Protein AF-A0A4P9XQY6-F1 (afdb_monomer)

pLDDT: mean 77.04, std 13.83, range [42.53, 93.25]

Radius of gyration: 24.02 Å; Cα contacts (8 Å, |Δi|>4): 60; chains: 1; bounding box: 62×55×51 Å

Foldseek 3Di:
DPCPPPVNVLVVLVVVLVVLVVVLVVLVVQLVCLVVQQDPVRDRDDVVVSVVSNVVSVVVNVVSVVVSVVSVVVSVVVCCVVPVDPPCPPPPPDVVVVVVVVVVVVVVVVVVVVVVVVVVVVVVVVVVVVD

Structure (mmCIF, N/CA/C/O backbone):
data_AF-A0A4P9XQY6-F1
#
_entry.id   AF-A0A4P9XQY6-F1
#
loop_
_atom_site.group_PDB
_atom_site.id
_atom_site.type_symbol
_atom_site.label_atom_id
_atom_site.label_alt_id
_atom_site.label_comp_id
_atom_site.label_asym_id
_atom_site.label_entity_id
_atom_site.label_seq_id
_atom_site.pdbx_PDB_ins_code
_atom_site.Cartn_x
_atom_site.Cartn_y
_atom_site.Cartn_z
_atom_site.occupancy
_atom_site.B_iso_or_equiv
_atom_site.auth_seq_id
_atom_site.auth_comp_id
_atom_site.auth_asym_id
_atom_site.auth_atom_id
_atom_site.pdbx_PDB_model_num
ATOM 1 N N . MET A 1 1 ? -25.631 20.649 13.991 1.00 44.00 1 MET A N 1
ATOM 2 C CA . MET A 1 1 ? -25.280 19.272 13.587 1.00 44.00 1 MET A CA 1
ATOM 3 C C . MET A 1 1 ? -23.863 19.050 14.064 1.00 44.00 1 MET A C 1
ATOM 5 O O . MET A 1 1 ? -22.955 19.622 13.478 1.00 44.00 1 MET A O 1
ATOM 9 N N . ASP A 1 2 ? -23.698 18.348 15.182 1.00 42.53 2 ASP A N 1
ATOM 10 C CA . ASP A 1 2 ? -22.392 18.146 15.810 1.00 42.53 2 ASP A CA 1
ATOM 11 C C . ASP A 1 2 ? -21.528 17.223 14.947 1.00 42.53 2 ASP A C 1
ATOM 13 O O . ASP A 1 2 ? -21.676 16.003 14.951 1.00 42.53 2 ASP A O 1
ATOM 17 N N . THR A 1 3 ? -20.600 17.816 14.200 1.00 53.19 3 THR A N 1
ATOM 18 C CA . THR A 1 3 ? -19.548 17.121 13.440 1.00 53.19 3 THR A CA 1
ATOM 19 C C . THR A 1 3 ? -1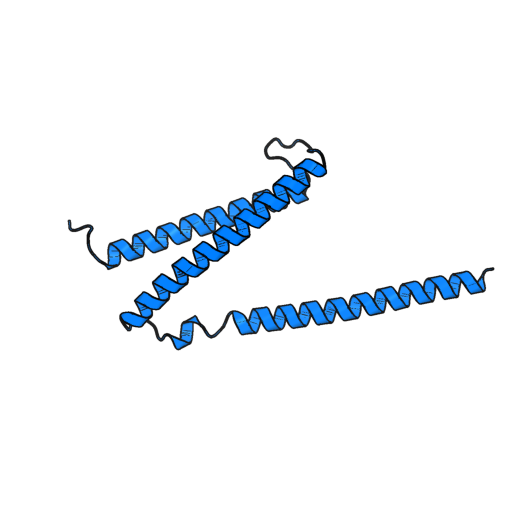8.478 16.493 14.341 1.00 53.19 3 THR A C 1
ATOM 21 O O . THR A 1 3 ? -17.497 15.946 13.848 1.00 53.19 3 THR A O 1
ATOM 24 N N . ASP A 1 4 ? -18.655 16.555 15.663 1.00 58.41 4 ASP A N 1
ATOM 25 C CA . ASP A 1 4 ? -17.656 16.171 16.662 1.00 58.41 4 ASP A CA 1
ATOM 26 C C . ASP A 1 4 ? -17.882 14.768 17.256 1.00 58.41 4 ASP A C 1
ATOM 28 O O . ASP A 1 4 ? -17.202 14.360 18.199 1.00 58.41 4 ASP A O 1
ATOM 32 N N . SER A 1 5 ? -18.819 13.998 16.688 1.00 73.56 5 SER A N 1
ATOM 33 C CA . SER A 1 5 ? -19.046 12.608 17.086 1.00 73.56 5 SER A CA 1
ATOM 34 C C . SER A 1 5 ? -17.776 11.767 16.864 1.00 73.56 5 SER A C 1
ATOM 36 O O . SER A 1 5 ? -17.218 11.784 15.760 1.00 73.56 5 SER A O 1
ATOM 38 N N . PRO A 1 6 ? -17.326 10.978 17.862 1.00 75.31 6 PRO A N 1
ATOM 39 C CA . PRO A 1 6 ? -16.202 10.054 17.718 1.00 75.31 6 PRO A CA 1
ATOM 40 C C . PRO A 1 6 ? -16.338 9.156 16.484 1.00 75.31 6 PRO A C 1
ATOM 42 O O . PRO A 1 6 ? -15.361 8.925 15.780 1.00 75.31 6 PRO A O 1
ATOM 45 N N . THR A 1 7 ? -17.560 8.728 16.162 1.00 78.75 7 THR A N 1
ATOM 46 C CA . THR A 1 7 ? -17.866 7.917 14.978 1.00 78.75 7 THR A CA 1
ATOM 47 C C . THR A 1 7 ? -17.594 8.665 13.673 1.00 78.75 7 THR A C 1
ATOM 49 O O . THR A 1 7 ? -17.019 8.090 12.752 1.00 78.75 7 THR A O 1
ATOM 52 N N . ALA A 1 8 ? -17.941 9.954 13.591 1.00 80.62 8 ALA A N 1
ATOM 53 C CA . ALA A 1 8 ? -17.703 10.769 12.398 1.00 80.62 8 ALA A CA 1
ATOM 54 C C . ALA A 1 8 ? -16.200 10.941 12.123 1.00 80.62 8 ALA A C 1
ATOM 56 O O . ALA A 1 8 ? -15.753 10.782 10.989 1.00 80.62 8 ALA A O 1
ATOM 57 N N . LYS A 1 9 ? -15.395 11.159 13.174 1.00 84.75 9 LYS A N 1
ATOM 58 C CA . LYS A 1 9 ? -13.925 11.220 13.064 1.00 84.75 9 LYS A CA 1
ATOM 59 C C . LYS A 1 9 ? -13.319 9.895 12.590 1.00 84.75 9 LYS A C 1
ATOM 61 O 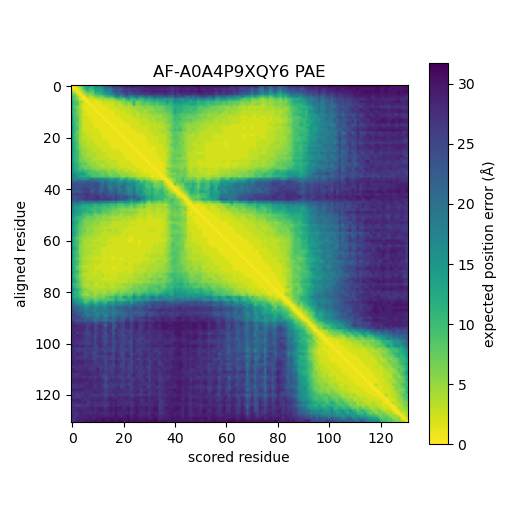O . LYS A 1 9 ? -12.328 9.897 11.864 1.00 84.75 9 LYS A O 1
ATOM 66 N N . ARG A 1 10 ? -13.903 8.761 12.986 1.00 83.12 10 ARG A N 1
ATOM 67 C CA . ARG A 1 10 ? -13.450 7.424 12.565 1.00 83.12 10 ARG A CA 1
ATOM 68 C C . ARG A 1 10 ? -13.813 7.122 11.117 1.00 83.12 10 ARG A C 1
ATOM 70 O O . ARG A 1 10 ? -12.960 6.627 10.390 1.00 83.12 10 ARG A O 1
ATOM 77 N N . LEU A 1 11 ? -15.021 7.481 10.685 1.00 86.12 11 LEU A N 1
ATOM 78 C CA . LEU A 1 11 ? -15.424 7.370 9.281 1.00 86.12 11 LEU A CA 1
ATOM 79 C C . LEU A 1 11 ? -14.523 8.213 8.372 1.00 86.12 11 LEU A C 1
ATOM 81 O O . LEU A 1 11 ? -14.013 7.690 7.390 1.00 86.12 11 LEU A O 1
ATOM 85 N N . ALA A 1 12 ? -14.222 9.457 8.753 1.00 88.00 12 ALA A N 1
ATOM 86 C CA . ALA A 1 12 ? -13.283 10.299 8.006 1.00 88.00 12 ALA A CA 1
ATOM 87 C C . ALA A 1 12 ? -11.863 9.696 7.948 1.00 88.00 12 ALA A C 1
ATOM 89 O O . ALA A 1 12 ? -11.168 9.778 6.933 1.00 88.00 12 ALA A O 1
ATOM 90 N N . ALA A 1 13 ? -11.417 9.050 9.031 1.00 87.94 13 ALA A N 1
ATOM 91 C CA . ALA A 1 13 ? -10.132 8.361 9.045 1.00 87.94 13 ALA A CA 1
ATOM 92 C C . ALA A 1 13 ? -10.120 7.123 8.127 1.00 87.94 13 ALA A C 1
ATOM 94 O O . ALA A 1 13 ? -9.108 6.876 7.477 1.00 87.94 13 ALA A O 1
ATOM 95 N N . LEU A 1 14 ? -11.222 6.369 8.046 1.00 89.44 14 LEU A N 1
ATOM 96 C CA . LEU A 1 14 ? -11.375 5.252 7.106 1.00 89.44 14 LEU A CA 1
ATOM 97 C C . LEU A 1 14 ? -11.412 5.734 5.653 1.00 89.44 14 LEU A C 1
ATOM 99 O O . LEU A 1 14 ? -10.700 5.181 4.823 1.00 89.44 14 LEU A O 1
ATOM 103 N N . GLU A 1 15 ? -12.135 6.815 5.366 1.00 91.31 15 GLU A N 1
ATOM 104 C CA . GLU A 1 15 ? -12.140 7.452 4.044 1.00 91.31 15 GLU A CA 1
ATOM 105 C C . GLU A 1 15 ? -10.720 7.870 3.622 1.00 91.31 15 GLU A C 1
ATOM 107 O O . GLU A 1 15 ? -10.287 7.632 2.496 1.00 91.31 15 GLU A O 1
ATOM 112 N N . THR A 1 16 ? -9.934 8.409 4.559 1.00 92.44 16 THR A N 1
ATOM 113 C CA . THR A 1 16 ? -8.522 8.742 4.311 1.00 92.44 16 THR A CA 1
ATOM 114 C C . THR A 1 16 ? -7.688 7.493 3.987 1.00 92.44 16 THR A C 1
ATOM 116 O O . THR A 1 16 ? -6.786 7.551 3.151 1.00 92.44 16 THR A O 1
ATOM 119 N N . ILE A 1 17 ? -7.960 6.354 4.636 1.00 90.75 17 ILE A N 1
ATOM 120 C CA . ILE A 1 17 ? -7.290 5.080 4.329 1.00 90.75 17 ILE A CA 1
ATOM 121 C C . ILE A 1 17 ? -7.664 4.612 2.920 1.00 90.75 17 ILE A C 1
ATOM 123 O O . ILE A 1 17 ? -6.775 4.232 2.161 1.00 90.75 17 ILE A O 1
ATOM 127 N N . GLU A 1 18 ? -8.942 4.676 2.546 1.00 90.62 18 GLU A N 1
ATOM 128 C CA . GLU A 1 18 ? -9.412 4.289 1.211 1.00 90.62 18 GLU A CA 1
ATOM 129 C C . GLU A 1 18 ? -8.736 5.114 0.112 1.00 90.62 18 GLU A C 1
ATOM 131 O O . GLU A 1 18 ? -8.206 4.555 -0.850 1.00 90.62 18 GLU A O 1
ATO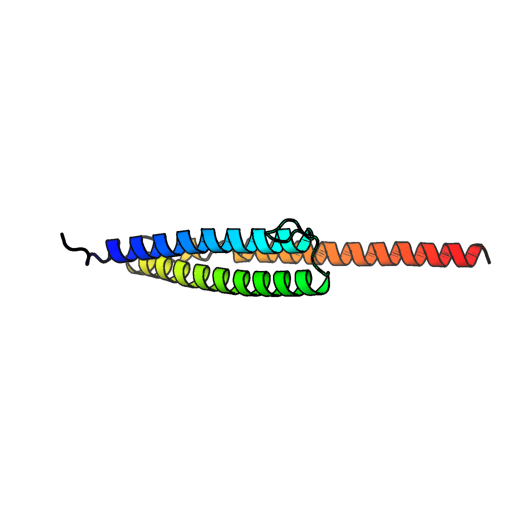M 136 N N . GLN A 1 19 ? -8.658 6.435 0.289 1.00 93.25 19 GLN A N 1
ATOM 137 C CA . GLN A 1 19 ? -7.958 7.320 -0.644 1.00 93.25 19 GLN A CA 1
ATOM 138 C C . GLN A 1 19 ? -6.477 6.939 -0.796 1.00 93.25 19 GLN A C 1
ATOM 140 O O . GLN A 1 19 ? -5.954 6.906 -1.912 1.00 93.25 19 GLN A O 1
ATOM 145 N N . ARG A 1 20 ? -5.806 6.580 0.305 1.00 91.06 20 ARG A N 1
ATOM 146 C CA . ARG A 1 20 ? -4.408 6.118 0.278 1.00 91.06 20 ARG A CA 1
ATOM 147 C C . ARG A 1 20 ? -4.244 4.763 -0.404 1.00 91.06 20 ARG A C 1
ATOM 149 O O . ARG A 1 20 ? -3.233 4.553 -1.063 1.00 91.06 20 ARG A O 1
ATOM 156 N N . ILE A 1 21 ? -5.212 3.855 -0.283 1.00 88.56 21 ILE A N 1
ATOM 157 C CA . ILE A 1 21 ? -5.204 2.580 -1.019 1.00 88.56 21 ILE A CA 1
ATOM 158 C C . ILE A 1 21 ? -5.316 2.836 -2.526 1.00 88.56 21 ILE A C 1
ATOM 160 O O . ILE A 1 21 ? -4.591 2.225 -3.308 1.00 88.56 21 ILE A O 1
ATOM 164 N N . VAL A 1 22 ? -6.172 3.771 -2.946 1.00 92.94 22 VAL A N 1
ATOM 165 C CA . VAL A 1 22 ? -6.255 4.178 -4.358 1.00 92.94 22 VAL A CA 1
ATOM 166 C C . VAL A 1 22 ? -4.923 4.763 -4.835 1.00 92.94 22 VAL A C 1
ATOM 168 O O . VAL A 1 22 ? -4.465 4.426 -5.925 1.00 92.94 22 VAL A O 1
ATOM 171 N N . GLU A 1 23 ? -4.271 5.597 -4.023 1.00 91.50 23 GLU A N 1
ATOM 172 C CA . GLU A 1 23 ? -2.940 6.127 -4.338 1.00 91.50 23 GLU A CA 1
ATOM 173 C C . GLU A 1 23 ? -1.886 5.016 -4.450 1.00 91.50 23 GLU A C 1
ATOM 175 O O . GLU A 1 23 ? -1.109 5.006 -5.401 1.00 91.50 23 GLU A O 1
ATOM 180 N N . LEU A 1 24 ? -1.896 4.041 -3.537 1.00 90.94 24 LEU A N 1
ATOM 181 C CA . LEU A 1 24 ? -0.999 2.884 -3.566 1.00 90.94 24 LEU A CA 1
ATOM 182 C C . LEU A 1 24 ? -1.114 2.113 -4.892 1.00 90.94 24 LEU A C 1
ATOM 184 O O . LEU A 1 24 ? -0.100 1.747 -5.484 1.00 90.94 24 LEU A O 1
ATOM 188 N N . LEU A 1 25 ? -2.343 1.905 -5.377 1.00 90.06 25 LEU A N 1
ATOM 189 C CA . LEU A 1 25 ? -2.593 1.251 -6.663 1.00 90.06 25 LEU A CA 1
ATOM 190 C C . LEU A 1 25 ? -2.079 2.081 -7.843 1.00 90.06 25 LEU A C 1
ATOM 192 O O . LEU A 1 25 ? -1.509 1.513 -8.769 1.00 90.06 25 LEU A O 1
ATOM 196 N N . ARG A 1 26 ? -2.231 3.409 -7.809 1.00 89.94 26 ARG A N 1
ATOM 197 C CA . ARG A 1 26 ? -1.689 4.295 -8.854 1.00 89.94 26 ARG A CA 1
ATOM 198 C C . ARG A 1 26 ? -0.168 4.219 -8.925 1.00 89.94 26 ARG A C 1
ATOM 200 O O . ARG A 1 26 ? 0.370 4.000 -10.000 1.00 89.94 26 ARG A O 1
ATOM 207 N N . VAL A 1 27 ? 0.506 4.274 -7.777 1.00 90.06 27 VAL A N 1
ATOM 208 C CA . VAL A 1 27 ? 1.970 4.144 -7.704 1.00 90.06 27 VAL A CA 1
ATOM 209 C C . VAL A 1 27 ? 2.442 2.779 -8.216 1.00 90.06 27 VAL A C 1
ATOM 211 O O . VAL A 1 27 ? 3.487 2.682 -8.854 1.00 90.06 27 VAL A O 1
ATOM 214 N N . ALA A 1 28 ? 1.674 1.712 -7.974 1.00 87.62 28 ALA A N 1
ATOM 215 C CA . ALA A 1 28 ? 1.981 0.396 -8.528 1.00 87.62 28 ALA A CA 1
ATOM 216 C C . ALA A 1 28 ? 1.841 0.358 -10.059 1.00 87.62 28 ALA A C 1
ATOM 218 O O . ALA A 1 28 ? 2.664 -0.266 -10.724 1.00 87.62 28 ALA A O 1
ATOM 219 N N . VAL A 1 29 ? 0.831 1.032 -10.619 1.00 88.06 29 VAL A N 1
ATOM 220 C CA . VAL A 1 29 ? 0.670 1.172 -12.075 1.00 88.06 29 VAL A CA 1
ATOM 221 C C . VAL A 1 29 ? 1.843 1.951 -12.670 1.00 88.06 29 VAL A C 1
ATOM 223 O O . VAL A 1 29 ? 2.470 1.448 -13.594 1.00 88.06 29 VAL A O 1
ATOM 226 N N . GLU A 1 30 ? 2.214 3.090 -12.078 1.00 86.31 30 GLU A N 1
ATOM 227 C CA . GLU A 1 30 ? 3.379 3.891 -12.493 1.00 86.31 30 GLU A CA 1
ATOM 228 C C . GLU A 1 30 ? 4.675 3.053 -12.493 1.00 86.31 30 GLU A C 1
ATOM 230 O O . GLU A 1 30 ? 5.441 3.072 -13.456 1.00 86.31 30 GLU A O 1
ATOM 235 N N . ALA A 1 31 ? 4.896 2.239 -11.453 1.00 86.31 31 ALA A N 1
ATOM 236 C CA . ALA A 1 31 ? 6.052 1.343 -11.381 1.00 86.31 31 ALA A CA 1
ATOM 237 C C . ALA A 1 31 ? 6.046 0.277 -12.493 1.00 86.31 31 ALA A C 1
ATOM 239 O O . ALA A 1 31 ? 7.090 -0.053 -13.058 1.00 86.31 31 ALA A O 1
ATOM 240 N N . VAL A 1 32 ? 4.876 -0.288 -12.801 1.00 86.25 32 VAL A N 1
ATOM 241 C CA . VAL A 1 32 ? 4.719 -1.289 -13.866 1.00 86.25 32 VAL A CA 1
ATOM 242 C C . VAL A 1 32 ? 4.912 -0.659 -15.245 1.00 86.25 32 VAL A C 1
ATOM 244 O O . VAL A 1 32 ? 5.535 -1.275 -16.109 1.0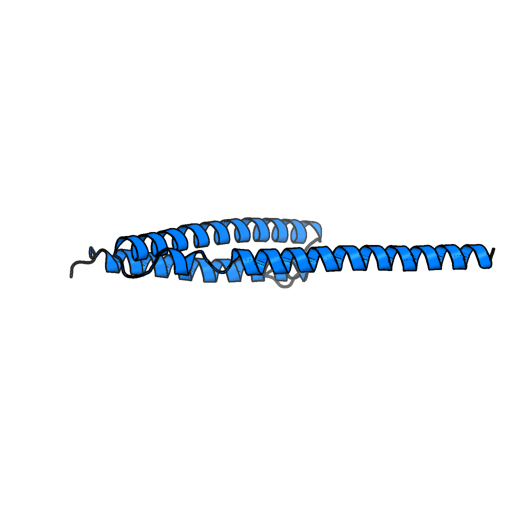0 86.25 32 VAL A O 1
ATOM 247 N N . ASP A 1 33 ? 4.432 0.562 -15.456 1.00 83.06 33 ASP A N 1
ATOM 248 C CA . ASP A 1 33 ? 4.636 1.296 -16.704 1.00 83.06 33 ASP A CA 1
ATOM 249 C C . ASP A 1 33 ? 6.121 1.617 -16.926 1.00 83.06 33 ASP A C 1
ATOM 251 O O . ASP A 1 33 ? 6.641 1.350 -18.016 1.00 83.06 33 ASP A O 1
ATOM 255 N N . ALA A 1 34 ? 6.842 2.010 -15.869 1.00 81.50 34 ALA A N 1
ATOM 256 C CA . ALA A 1 34 ? 8.295 2.175 -15.908 1.00 81.50 34 ALA A CA 1
ATOM 257 C C . ALA A 1 34 ? 9.023 0.869 -16.294 1.00 81.50 34 ALA A C 1
ATOM 259 O O . ALA A 1 34 ? 9.913 0.877 -17.146 1.00 81.50 34 ALA A O 1
ATOM 260 N N . LEU A 1 35 ? 8.611 -0.284 -15.748 1.00 81.62 35 LEU A N 1
ATOM 261 C CA . LEU A 1 35 ? 9.161 -1.594 -16.140 1.00 81.62 35 LEU A CA 1
ATOM 262 C C . LEU A 1 35 ? 8.849 -1.967 -17.595 1.00 81.62 35 LEU A C 1
ATOM 264 O O . LEU A 1 35 ? 9.652 -2.631 -18.250 1.00 81.62 35 LEU A O 1
ATOM 268 N N . ASN A 1 36 ? 7.695 -1.541 -18.108 1.00 83.25 36 ASN A N 1
ATOM 269 C CA . ASN A 1 36 ? 7.285 -1.769 -19.492 1.00 83.25 36 ASN A CA 1
ATOM 270 C C . ASN A 1 36 ? 7.934 -0.789 -20.484 1.00 83.25 36 ASN A C 1
ATOM 272 O O . ASN A 1 36 ? 7.632 -0.853 -21.679 1.00 83.25 36 ASN A O 1
ATOM 276 N N . GLY A 1 37 ? 8.801 0.114 -20.012 1.00 71.50 37 GLY A N 1
ATOM 277 C CA . GLY A 1 37 ? 9.433 1.144 -20.834 1.00 71.50 37 GLY A CA 1
ATOM 278 C C . GLY A 1 37 ? 8.444 2.173 -21.373 1.00 71.50 37 GLY A C 1
ATOM 279 O O . GLY A 1 37 ? 8.670 2.739 -22.443 1.00 71.50 37 GLY A O 1
ATOM 280 N N . ARG A 1 38 ? 7.325 2.373 -20.668 1.00 63.78 38 ARG A N 1
ATOM 281 C CA . ARG A 1 38 ? 6.303 3.363 -20.998 1.00 63.78 38 ARG A CA 1
ATOM 282 C C . ARG A 1 38 ? 6.410 4.518 -20.013 1.00 63.78 38 ARG A C 1
ATOM 284 O O . ARG A 1 38 ? 6.115 4.358 -18.837 1.00 63.78 38 ARG A O 1
ATOM 291 N N . SER A 1 39 ? 6.821 5.674 -20.516 1.00 64.38 39 SER A N 1
ATOM 292 C CA . SER A 1 39 ? 6.638 6.947 -19.818 1.00 64.38 39 SER A CA 1
ATOM 293 C C . SER A 1 39 ? 5.172 7.396 -19.914 1.00 64.38 39 SER A C 1
ATOM 295 O O . SER A 1 39 ? 4.469 6.955 -20.831 1.00 64.38 39 SER A O 1
ATOM 297 N N . GLU A 1 40 ? 4.709 8.298 -19.039 1.00 59.88 40 GLU A N 1
ATOM 298 C CA . GLU A 1 40 ? 3.350 8.884 -19.105 1.00 59.88 40 GLU A CA 1
ATOM 299 C C . GLU A 1 40 ? 3.039 9.486 -20.494 1.00 59.88 40 GLU A C 1
ATOM 301 O O . GLU A 1 40 ? 1.898 9.449 -20.953 1.00 59.88 40 GLU A O 1
ATOM 306 N N . ASP A 1 41 ? 4.072 9.937 -21.214 1.00 62.81 41 ASP A N 1
ATOM 307 C CA . ASP A 1 41 ? 3.976 10.510 -22.563 1.00 62.81 41 ASP A CA 1
ATOM 308 C C . ASP A 1 41 ? 4.069 9.472 -23.706 1.00 62.81 41 ASP A C 1
ATOM 310 O O . ASP A 1 41 ? 4.140 9.831 -24.886 1.00 62.81 41 ASP A O 1
ATOM 314 N N . GLY A 1 42 ? 4.129 8.173 -23.395 1.00 58.97 42 GLY A N 1
ATOM 315 C CA . GLY A 1 42 ? 4.261 7.094 -24.384 1.00 58.97 42 GLY A CA 1
ATOM 316 C C . GLY A 1 42 ? 5.616 7.046 -25.106 1.00 58.97 42 GLY A C 1
ATOM 317 O O . GLY A 1 42 ? 5.767 6.315 -26.088 1.00 58.97 42 GLY A O 1
ATOM 318 N N . ARG A 1 43 ? 6.606 7.818 -24.641 1.00 61.34 43 ARG A N 1
ATOM 319 C CA . ARG A 1 43 ? 7.991 7.765 -25.122 1.00 61.34 43 ARG A CA 1
ATOM 320 C C . ARG A 1 43 ? 8.768 6.667 -24.398 1.00 61.34 43 ARG A C 1
ATOM 322 O O . ARG A 1 43 ? 8.531 6.396 -23.223 1.00 61.34 43 ARG A O 1
ATOM 329 N N . VAL A 1 44 ? 9.687 6.038 -25.130 1.00 59.62 44 VAL A N 1
ATOM 330 C CA . VAL A 1 44 ? 10.667 5.107 -24.563 1.00 59.62 44 VAL A CA 1
ATOM 331 C C . VAL A 1 44 ? 11.766 5.953 -23.932 1.00 59.62 44 VAL A C 1
ATOM 333 O O . VAL A 1 44 ? 12.573 6.542 -24.653 1.00 59.62 44 VAL A O 1
ATOM 336 N N . ASP A 1 45 ? 11.750 6.052 -22.607 1.00 65.06 45 ASP A N 1
ATOM 337 C CA . ASP A 1 45 ? 12.781 6.756 -21.847 1.00 65.06 45 ASP A CA 1
ATOM 338 C C . ASP A 1 45 ? 14.084 5.943 -21.778 1.00 65.06 45 ASP A C 1
ATOM 340 O O . ASP A 1 45 ? 14.108 4.725 -21.986 1.00 65.06 45 ASP A O 1
ATOM 344 N N . ASP A 1 46 ? 15.191 6.639 -21.502 1.00 78.00 46 ASP A N 1
ATOM 345 C CA . ASP A 1 46 ? 16.494 6.027 -21.226 1.00 78.00 46 ASP A CA 1
ATOM 346 C C . ASP A 1 46 ? 16.340 4.961 -20.115 1.00 78.00 46 ASP A C 1
ATOM 348 O O . ASP A 1 46 ? 15.743 5.254 -19.073 1.00 78.00 46 ASP A O 1
ATOM 352 N N . PRO A 1 47 ? 16.877 3.735 -20.283 1.00 79.12 47 PRO A N 1
ATOM 353 C CA . PRO A 1 47 ? 16.888 2.705 -19.244 1.00 79.12 47 PRO A CA 1
ATOM 354 C C . PRO A 1 47 ? 17.333 3.188 -17.856 1.00 79.12 47 PRO A C 1
ATOM 356 O O . PRO A 1 47 ? 16.876 2.647 -16.848 1.00 79.12 47 PRO A O 1
ATOM 359 N N . ALA A 1 48 ? 18.222 4.186 -17.786 1.00 82.56 48 ALA A N 1
ATOM 360 C CA . ALA A 1 48 ? 18.636 4.786 -16.520 1.00 82.56 48 ALA A CA 1
ATOM 361 C C . ALA A 1 48 ? 17.499 5.573 -15.841 1.00 82.56 48 ALA A C 1
ATOM 363 O O . ALA A 1 48 ? 17.282 5.400 -14.643 1.00 82.56 48 ALA A O 1
ATOM 364 N N . ALA A 1 49 ? 16.744 6.364 -16.608 1.00 81.19 49 ALA A N 1
ATOM 365 C CA . ALA A 1 49 ? 15.608 7.139 -16.110 1.00 81.19 49 ALA A CA 1
ATOM 366 C C . ALA A 1 49 ? 14.454 6.225 -15.670 1.00 81.19 49 ALA A C 1
ATOM 368 O O . ALA A 1 49 ? 13.918 6.388 -14.580 1.00 81.19 49 ALA A O 1
ATOM 369 N N . LEU A 1 50 ? 14.147 5.181 -16.450 1.00 81.50 50 LEU A N 1
ATOM 370 C CA . LEU A 1 50 ? 13.127 4.187 -16.085 1.00 81.50 50 LEU A CA 1
ATOM 371 C C . LEU A 1 50 ? 13.456 3.467 -14.771 1.00 81.50 50 LEU A C 1
ATOM 373 O O . LEU A 1 50 ? 12.568 3.167 -13.971 1.00 81.50 50 LEU A O 1
ATOM 377 N N . ARG A 1 51 ? 14.743 3.187 -14.534 1.00 83.88 51 ARG A N 1
ATOM 378 C CA . ARG A 1 51 ? 15.204 2.570 -13.289 1.00 83.88 51 ARG A CA 1
ATOM 379 C C . ARG A 1 51 ? 15.026 3.503 -12.093 1.00 83.88 51 ARG A C 1
ATOM 381 O O . ARG A 1 51 ? 14.592 3.032 -11.046 1.00 83.88 51 ARG A O 1
ATOM 388 N N . GLU A 1 52 ? 15.349 4.782 -12.253 1.00 87.75 52 GLU A N 1
ATOM 389 C CA . GLU A 1 52 ? 15.146 5.804 -11.223 1.00 87.75 52 GLU A CA 1
ATOM 390 C C . GLU A 1 52 ? 13.657 5.941 -10.881 1.00 87.75 52 GLU A C 1
ATOM 392 O O . GLU A 1 52 ? 13.284 5.791 -9.719 1.00 87.75 52 GLU A O 1
ATOM 397 N N . THR A 1 53 ? 12.787 6.062 -11.891 1.00 85.56 53 THR A N 1
ATOM 398 C CA . THR A 1 53 ? 11.328 6.103 -11.701 1.00 85.56 53 THR A CA 1
ATOM 399 C C . THR A 1 53 ? 10.811 4.862 -10.976 1.00 85.56 53 THR A C 1
ATOM 401 O O . THR A 1 53 ? 10.044 4.970 -10.022 1.00 85.56 53 THR A O 1
ATOM 404 N N . PHE A 1 54 ? 11.255 3.664 -11.365 1.00 87.56 54 PHE A N 1
ATOM 405 C CA . PHE A 1 54 ? 10.848 2.434 -10.686 1.00 87.56 54 PHE A CA 1
ATOM 406 C C . PHE A 1 54 ? 11.282 2.402 -9.212 1.00 87.56 54 PHE A C 1
ATOM 408 O O . PHE A 1 54 ? 10.521 1.956 -8.346 1.00 87.56 54 PHE A O 1
ATOM 415 N N . GLU A 1 55 ? 12.498 2.860 -8.910 1.00 89.44 55 GLU A N 1
ATOM 416 C CA . GLU A 1 55 ? 13.023 2.913 -7.546 1.00 89.44 55 GLU A CA 1
ATOM 417 C C . GLU A 1 55 ? 12.252 3.932 -6.689 1.00 89.44 55 GLU A C 1
ATOM 419 O O . GLU A 1 55 ? 11.878 3.634 -5.549 1.00 89.44 55 GLU A O 1
ATOM 424 N N . GLU A 1 56 ? 11.919 5.094 -7.251 1.00 91.06 56 GLU A N 1
ATOM 425 C CA . GLU A 1 56 ? 11.068 6.100 -6.613 1.00 91.06 56 GLU A CA 1
ATOM 426 C C . GLU A 1 56 ? 9.653 5.578 -6.341 1.00 91.06 56 GLU A C 1
ATOM 428 O O . GLU A 1 56 ? 9.177 5.658 -5.200 1.00 91.06 56 GLU A O 1
ATOM 433 N N . CYS A 1 57 ? 8.998 4.983 -7.343 1.00 89.38 57 CYS A N 1
ATOM 434 C CA . CYS A 1 57 ? 7.670 4.393 -7.188 1.00 89.38 57 CYS A CA 1
ATOM 435 C C . CYS A 1 57 ? 7.689 3.260 -6.156 1.00 89.38 57 CYS A C 1
ATOM 437 O O . CYS A 1 57 ? 6.815 3.208 -5.293 1.00 89.38 57 CYS A O 1
ATOM 439 N N . SER A 1 58 ? 8.712 2.401 -6.161 1.00 88.81 58 SER A N 1
ATOM 440 C CA . SER A 1 58 ? 8.869 1.330 -5.167 1.00 88.81 58 SER A CA 1
ATOM 441 C C . SER A 1 58 ? 8.981 1.891 -3.749 1.00 88.81 58 SER A C 1
ATOM 443 O O . SER A 1 58 ? 8.262 1.468 -2.843 1.00 88.81 58 SER A O 1
ATOM 445 N N . ASN A 1 59 ? 9.834 2.897 -3.547 1.00 90.94 59 ASN A N 1
ATOM 446 C CA . ASN A 1 59 ? 9.998 3.548 -2.248 1.00 90.94 59 ASN A CA 1
ATOM 447 C C . ASN A 1 59 ? 8.704 4.223 -1.773 1.00 90.94 59 ASN A C 1
ATOM 449 O O . ASN A 1 59 ? 8.341 4.127 -0.595 1.00 90.94 59 ASN A O 1
ATOM 453 N N . ARG A 1 60 ? 7.989 4.896 -2.678 1.00 91.00 60 ARG A N 1
ATOM 454 C CA . ARG A 1 60 ? 6.699 5.531 -2.386 1.00 91.00 60 ARG A CA 1
ATOM 455 C C . ARG A 1 60 ? 5.624 4.492 -2.064 1.00 91.00 60 ARG A C 1
ATOM 457 O O . ARG A 1 60 ? 4.880 4.684 -1.104 1.00 91.00 60 ARG A O 1
ATOM 464 N N . TYR A 1 61 ? 5.597 3.376 -2.788 1.00 91.25 61 TYR A N 1
ATOM 465 C CA . TYR A 1 61 ? 4.696 2.252 -2.545 1.00 91.25 61 TYR A CA 1
ATOM 466 C C . TYR A 1 61 ? 4.888 1.681 -1.136 1.00 91.25 61 TYR A C 1
ATOM 468 O O . TYR A 1 61 ? 3.928 1.596 -0.372 1.00 91.25 61 TYR A O 1
ATOM 476 N N . TYR A 1 62 ? 6.129 1.371 -0.743 1.00 87.25 62 TYR A N 1
ATOM 477 C CA . TYR A 1 62 ? 6.412 0.844 0.597 1.00 87.25 62 TYR A CA 1
ATOM 478 C C . TYR A 1 62 ? 6.006 1.820 1.705 1.00 87.25 62 TYR A C 1
ATOM 480 O O . TYR A 1 62 ? 5.363 1.416 2.674 1.00 87.25 62 TYR A O 1
ATOM 488 N N . LYS A 1 63 ? 6.304 3.115 1.541 1.00 90.25 63 LYS A N 1
ATOM 489 C CA . LYS A 1 63 ? 5.893 4.150 2.503 1.00 90.25 63 LYS A CA 1
ATOM 490 C C . LYS A 1 63 ? 4.374 4.270 2.609 1.00 90.25 63 LYS A C 1
ATOM 492 O O . LYS A 1 63 ? 3.849 4.438 3.709 1.00 90.25 63 LYS A O 1
ATOM 497 N N . LEU A 1 64 ? 3.649 4.219 1.491 1.00 88.38 64 LEU A N 1
ATOM 498 C CA . LEU A 1 64 ? 2.185 4.259 1.500 1.00 88.38 64 LEU A CA 1
ATOM 499 C C . LEU A 1 64 ? 1.604 3.023 2.187 1.00 88.38 64 LEU A C 1
ATOM 501 O O . LEU A 1 64 ? 0.722 3.165 3.034 1.00 88.38 64 LEU A O 1
ATOM 505 N N . LEU A 1 65 ? 2.141 1.840 1.886 1.00 88.06 65 LEU A N 1
ATOM 506 C CA . LEU A 1 65 ? 1.719 0.582 2.492 1.00 88.06 65 LEU A CA 1
ATOM 507 C C . LEU A 1 65 ? 1.904 0.597 4.014 1.00 88.06 65 LEU A C 1
ATOM 509 O O . LEU A 1 65 ? 0.968 0.277 4.745 1.00 88.06 65 LEU A O 1
ATOM 513 N N . GLU A 1 66 ? 3.074 1.017 4.499 1.00 88.19 66 GLU A N 1
ATOM 514 C CA . GLU A 1 66 ? 3.350 1.121 5.935 1.00 88.19 66 GLU A CA 1
ATOM 515 C C . GLU A 1 66 ? 2.379 2.093 6.622 1.00 88.19 66 GLU A C 1
ATOM 517 O O . GLU A 1 66 ? 1.783 1.764 7.651 1.00 88.19 66 GLU A O 1
ATOM 522 N N . ASN A 1 67 ? 2.138 3.260 6.017 1.00 89.62 67 ASN A N 1
ATOM 523 C CA . ASN A 1 67 ? 1.179 4.231 6.541 1.00 89.62 67 ASN A CA 1
ATOM 524 C C . ASN A 1 67 ? -0.245 3.657 6.617 1.00 89.62 67 ASN A C 1
ATOM 526 O O . ASN A 1 67 ? -0.908 3.798 7.646 1.00 89.62 67 ASN A O 1
ATOM 530 N N . ILE A 1 68 ? -0.708 2.978 5.562 1.00 86.81 68 ILE A N 1
ATOM 531 C CA . ILE A 1 68 ? -2.025 2.324 5.528 1.00 86.81 68 ILE A CA 1
ATOM 532 C C . ILE A 1 68 ? -2.127 1.273 6.637 1.00 86.81 68 ILE A C 1
ATOM 534 O O . ILE A 1 68 ? -3.110 1.254 7.380 1.00 86.81 68 ILE A O 1
ATOM 538 N N . GLN A 1 69 ? -1.102 0.434 6.802 1.00 86.81 69 GLN A N 1
ATOM 539 C CA . GLN A 1 69 ? -1.074 -0.589 7.847 1.00 86.81 69 GLN A CA 1
ATOM 540 C C . GLN A 1 69 ? -1.147 0.022 9.250 1.00 86.81 69 GLN A C 1
ATOM 542 O O . GLN A 1 69 ? -1.911 -0.462 10.088 1.00 86.81 69 GLN A O 1
ATOM 547 N N . VAL A 1 70 ? -0.392 1.092 9.521 1.00 85.62 70 VAL A N 1
ATOM 548 C CA . VAL A 1 70 ? -0.445 1.792 10.814 1.00 85.62 70 VAL A CA 1
ATOM 549 C C . VAL A 1 70 ? -1.840 2.364 11.061 1.00 85.62 70 VAL A C 1
ATOM 551 O O . VAL A 1 70 ? -2.399 2.156 12.140 1.00 85.62 70 VAL A O 1
ATOM 554 N N . MET A 1 71 ? -2.434 3.032 10.070 1.00 85.44 71 MET A N 1
ATOM 555 C CA . MET A 1 71 ? -3.770 3.618 10.196 1.00 85.44 71 MET A CA 1
ATOM 556 C C . MET A 1 71 ? -4.849 2.550 10.428 1.00 85.44 71 MET A C 1
ATOM 558 O O . MET A 1 71 ? -5.677 2.707 11.326 1.00 85.44 71 MET A O 1
ATOM 562 N N . LEU A 1 72 ? -4.815 1.435 9.693 1.00 86.62 72 LEU A N 1
ATOM 563 C CA . LEU A 1 72 ? -5.744 0.317 9.887 1.00 86.62 72 LEU A CA 1
ATOM 564 C C . LEU A 1 72 ? -5.602 -0.298 11.281 1.00 86.62 72 LEU A C 1
ATOM 566 O O . LEU A 1 72 ? -6.601 -0.499 11.971 1.00 86.62 72 LEU A O 1
ATOM 570 N N . ARG A 1 73 ? -4.368 -0.524 11.751 1.00 85.12 73 ARG A N 1
ATOM 571 C CA . ARG A 1 73 ? -4.119 -1.022 13.115 1.00 85.12 73 ARG A CA 1
ATOM 572 C C . ARG A 1 73 ? -4.695 -0.092 14.181 1.00 85.12 73 ARG A C 1
ATOM 574 O O . ARG A 1 73 ? -5.192 -0.580 15.192 1.00 85.12 73 ARG A O 1
ATOM 581 N N . GLN A 1 74 ? -4.658 1.224 13.972 1.00 85.31 74 GLN A N 1
ATOM 582 C CA . GLN A 1 74 ? -5.279 2.184 14.890 1.00 85.31 74 GLN A CA 1
ATOM 583 C C . GLN A 1 74 ? -6.809 2.066 14.899 1.00 85.31 74 GLN A C 1
ATOM 585 O O . GLN A 1 74 ? -7.403 2.112 15.976 1.00 85.31 74 GLN A O 1
ATOM 590 N N . GLN A 1 75 ? -7.446 1.870 13.738 1.00 85.44 75 GLN A N 1
ATOM 591 C CA . GLN A 1 75 ? -8.898 1.649 13.673 1.00 85.44 75 GLN A CA 1
ATOM 592 C C . GLN A 1 75 ? -9.292 0.343 14.366 1.00 85.44 75 GLN A C 1
ATOM 594 O O . GLN A 1 75 ? -10.218 0.329 15.173 1.00 85.44 75 GLN A O 1
ATOM 599 N N . PHE A 1 76 ? -8.548 -0.737 14.131 1.00 83.00 76 PHE A N 1
ATOM 600 C CA . PHE A 1 76 ? -8.806 -2.023 14.775 1.00 83.00 76 PHE A CA 1
ATOM 601 C C . PHE A 1 76 ? -8.565 -1.999 16.284 1.00 83.00 76 PHE A C 1
ATOM 603 O O . PHE A 1 76 ? -9.352 -2.570 17.038 1.00 83.00 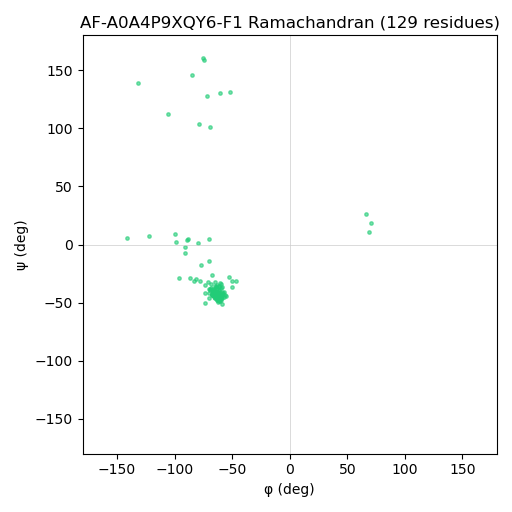76 PHE A O 1
ATOM 610 N N . ARG A 1 77 ? -7.524 -1.295 16.749 1.00 81.69 77 ARG A N 1
ATOM 611 C CA . ARG A 1 77 ? -7.302 -1.085 18.185 1.00 81.69 77 ARG A CA 1
ATOM 612 C C . ARG A 1 77 ? -8.484 -0.356 18.813 1.00 81.69 77 ARG A C 1
ATOM 614 O O . ARG A 1 77 ? -8.977 -0.801 19.838 1.00 81.69 77 ARG A O 1
ATOM 621 N N . TYR A 1 78 ? -8.980 0.696 18.166 1.00 81.44 78 TYR A N 1
ATOM 622 C CA . TYR A 1 78 ? -10.161 1.405 18.644 1.00 81.44 78 TYR A CA 1
ATOM 623 C C . TYR A 1 78 ? -11.396 0.493 18.702 1.00 81.44 78 TYR A C 1
ATOM 625 O O . TYR A 1 78 ? -12.064 0.464 19.727 1.00 81.44 78 TYR A O 1
ATOM 633 N N . LEU A 1 79 ? -11.669 -0.290 17.650 1.00 79.38 79 LEU A N 1
ATOM 634 C CA . LEU A 1 79 ? -12.782 -1.253 17.617 1.00 79.38 79 LEU A CA 1
ATOM 635 C C . LEU A 1 79 ? -12.685 -2.317 18.724 1.00 79.38 79 LEU A C 1
ATOM 637 O O . LEU A 1 79 ? -13.704 -2.734 19.278 1.00 79.38 79 LEU A O 1
ATOM 641 N N . THR A 1 80 ? -11.458 -2.707 19.072 1.00 79.44 80 THR A N 1
ATOM 642 C CA . THR A 1 80 ? -11.164 -3.609 20.190 1.00 79.44 80 THR A CA 1
ATOM 643 C C . THR A 1 80 ? -11.413 -2.930 21.538 1.00 79.44 80 THR A C 1
ATOM 645 O O . THR A 1 80 ? -12.069 -3.502 22.401 1.00 79.44 80 THR A O 1
ATOM 648 N N . GLU A 1 81 ? -10.938 -1.694 21.719 1.00 80.56 81 GLU A N 1
ATOM 649 C CA . GLU A 1 81 ? -11.111 -0.911 22.954 1.00 80.56 81 GLU A CA 1
ATOM 650 C C . GLU A 1 81 ? -12.588 -0.656 23.284 1.00 80.56 81 GLU A C 1
ATOM 652 O O . GLU A 1 81 ? -12.961 -0.635 24.455 1.00 80.56 81 GLU A O 1
ATOM 657 N N . ILE A 1 82 ? -13.439 -0.501 22.267 1.00 82.81 82 ILE A N 1
ATOM 658 C CA . ILE A 1 82 ? -14.887 -0.310 22.445 1.00 82.81 82 ILE A CA 1
ATOM 659 C C . ILE A 1 82 ? -15.685 -1.623 22.475 1.00 82.81 82 ILE A C 1
ATOM 661 O O . ILE A 1 82 ? -16.912 -1.585 22.534 1.00 82.81 82 ILE A O 1
ATOM 665 N N . GLY A 1 83 ? -15.012 -2.778 22.426 1.00 72.56 83 GLY A N 1
ATOM 666 C CA . GLY A 1 83 ? -15.638 -4.097 22.548 1.00 72.56 83 GLY A CA 1
ATOM 667 C C . GLY A 1 83 ? -16.490 -4.526 21.349 1.00 72.56 83 GLY A C 1
ATOM 668 O O . GLY A 1 83 ? -17.319 -5.419 21.490 1.00 72.56 83 GLY A O 1
ATOM 669 N N . ILE A 1 84 ? -16.313 -3.900 20.178 1.00 72.44 84 ILE A N 1
ATOM 670 C CA . ILE A 1 84 ? -17.011 -4.296 18.941 1.00 72.44 84 ILE A CA 1
ATOM 671 C C . ILE A 1 84 ? -16.311 -5.489 18.273 1.00 72.44 84 ILE A C 1
ATOM 673 O O . ILE A 1 84 ? -16.966 -6.296 17.615 1.00 72.44 84 ILE A O 1
ATOM 677 N N . THR A 1 85 ? -14.991 -5.622 18.436 1.00 63.47 85 THR A N 1
ATOM 678 C CA . THR A 1 85 ? -14.198 -6.708 17.841 1.00 63.47 85 THR A CA 1
ATOM 679 C C . THR A 1 85 ? -13.282 -7.362 18.868 1.00 63.47 85 THR A C 1
ATOM 681 O O . THR A 1 85 ? -12.610 -6.656 19.616 1.00 63.47 85 THR A O 1
ATOM 684 N N . ASP A 1 86 ? -13.162 -8.690 18.847 1.00 59.00 86 ASP A N 1
ATOM 685 C CA . ASP A 1 86 ? -12.124 -9.383 19.614 1.00 59.00 86 ASP A CA 1
ATOM 686 C C . ASP A 1 86 ? -10.745 -9.151 18.982 1.00 59.00 86 ASP A C 1
ATOM 688 O O . ASP A 1 86 ? -10.532 -9.419 17.795 1.00 59.00 86 ASP A O 1
ATOM 692 N N . ALA A 1 87 ? -9.787 -8.701 19.801 1.00 54.78 87 ALA A N 1
ATOM 693 C CA . ALA A 1 87 ? -8.393 -8.462 19.408 1.00 54.78 87 ALA A CA 1
ATOM 694 C C . ALA A 1 87 ? -7.771 -9.668 18.680 1.00 54.78 87 ALA A C 1
ATOM 696 O O . ALA A 1 87 ? -6.924 -9.522 17.802 1.00 54.78 87 ALA A O 1
ATOM 697 N N . ASP A 1 88 ? -8.214 -10.869 19.047 1.00 51.72 88 ASP A N 1
ATOM 698 C CA . ASP A 1 88 ? -7.646 -12.141 18.616 1.00 51.72 88 ASP A CA 1
ATOM 699 C C . ASP A 1 88 ? -8.046 -12.532 17.176 1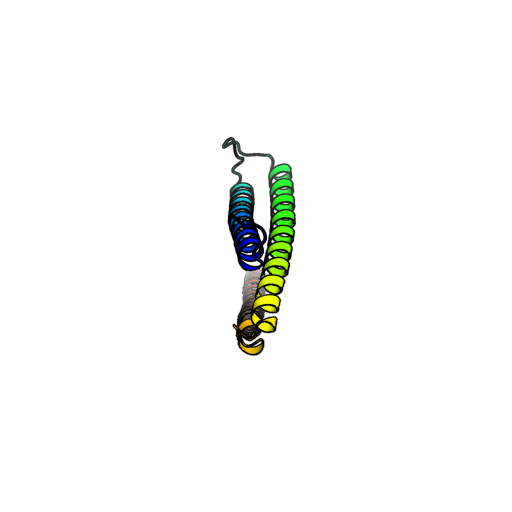.00 51.72 88 ASP A C 1
ATOM 701 O O . ASP A 1 88 ? -7.384 -13.354 16.547 1.00 51.72 88 ASP A O 1
ATOM 705 N N . VAL A 1 89 ? -9.097 -11.925 16.606 1.00 53.69 89 VAL A N 1
ATOM 706 C CA . VAL A 1 89 ? -9.577 -12.242 15.243 1.00 53.69 89 VAL A CA 1
ATOM 707 C C . VAL A 1 89 ? -8.777 -11.500 14.167 1.00 53.69 89 VAL A C 1
ATOM 709 O O . VAL A 1 89 ? -8.571 -12.014 13.069 1.00 53.69 89 VAL A O 1
ATOM 712 N N . ILE A 1 90 ? -8.280 -10.304 14.481 1.00 52.19 90 ILE A N 1
ATOM 713 C CA . ILE A 1 90 ? -7.712 -9.375 13.491 1.00 52.19 90 ILE A CA 1
ATOM 714 C C . ILE A 1 90 ? -6.222 -9.653 13.238 1.00 52.19 90 ILE A C 1
ATOM 716 O O . ILE A 1 90 ? -5.727 -9.447 12.132 1.00 52.19 90 ILE A O 1
ATOM 720 N N . PHE A 1 91 ? -5.502 -10.181 14.232 1.00 50.84 91 PHE A N 1
ATOM 721 C CA . PHE A 1 91 ? -4.059 -10.438 14.133 1.00 50.84 91 PHE A CA 1
ATOM 722 C C . PHE A 1 91 ? -3.693 -11.897 13.811 1.00 50.84 91 PHE A C 1
ATOM 724 O O . PHE A 1 91 ? -2.509 -12.217 13.720 1.00 50.84 91 PHE A O 1
ATOM 731 N N . ARG A 1 92 ? -4.674 -12.789 13.602 1.00 48.62 92 ARG A N 1
ATOM 732 C CA . ARG A 1 92 ? -4.423 -14.234 13.445 1.00 48.62 92 ARG A CA 1
ATOM 733 C C . ARG A 1 92 ? -4.189 -14.770 12.024 1.00 48.62 92 ARG A C 1
ATOM 735 O O . ARG A 1 92 ? -3.916 -15.962 11.934 1.00 48.62 92 ARG A O 1
ATOM 742 N N . SER A 1 93 ? -4.246 -14.008 10.919 1.00 46.72 93 SER A N 1
ATOM 743 C CA . SER A 1 93 ? -4.222 -14.684 9.593 1.00 46.72 93 SER A CA 1
ATOM 744 C C . SER A 1 93 ? -3.450 -14.094 8.407 1.00 46.72 93 SER A C 1
ATOM 746 O O . SER A 1 93 ? -3.493 -14.720 7.353 1.00 46.72 93 SER A O 1
ATOM 748 N N . GLN A 1 94 ? -2.669 -13.013 8.526 1.00 47.91 94 GLN A N 1
ATOM 749 C CA . GLN A 1 94 ? -1.792 -12.612 7.401 1.00 47.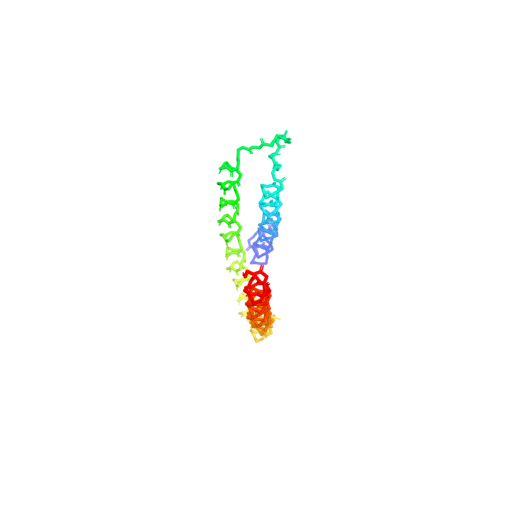91 94 GLN A CA 1
ATOM 750 C C . GLN A 1 94 ? -0.347 -13.117 7.505 1.00 47.91 94 GLN A C 1
ATOM 752 O O . GLN A 1 94 ? 0.247 -13.450 6.486 1.00 47.91 94 GLN A O 1
ATOM 757 N N . VAL A 1 95 ? 0.194 -13.324 8.710 1.00 52.00 95 VAL A N 1
ATOM 758 C CA . VAL A 1 95 ? 1.593 -13.778 8.851 1.00 52.00 95 VAL A CA 1
ATOM 759 C C . VAL A 1 95 ? 1.764 -15.257 8.478 1.00 52.00 95 VAL A C 1
ATOM 761 O O . VAL A 1 95 ? 2.750 -15.620 7.853 1.00 52.00 95 VAL A O 1
ATOM 764 N N . ALA A 1 96 ? 0.781 -16.118 8.766 1.00 51.66 96 ALA A N 1
ATOM 765 C CA . ALA A 1 96 ? 0.888 -17.549 8.458 1.00 51.66 96 ALA A CA 1
ATOM 766 C C . ALA A 1 96 ? 0.813 -17.860 6.949 1.00 51.66 96 ALA A C 1
ATOM 768 O O . ALA A 1 96 ? 1.433 -18.818 6.489 1.00 51.66 96 ALA A O 1
ATOM 769 N N . GLY A 1 97 ? 0.055 -17.067 6.181 1.00 54.97 97 GLY A N 1
ATOM 770 C CA . GLY A 1 97 ? -0.031 -17.198 4.724 1.00 54.97 97 GLY A CA 1
ATOM 771 C C . GLY A 1 97 ? 1.233 -16.683 4.044 1.00 54.97 97 GLY A C 1
ATOM 772 O O . GLY A 1 97 ? 1.865 -17.417 3.294 1.00 54.97 97 GLY A O 1
ATOM 773 N N . GLU A 1 98 ? 1.663 -15.470 4.395 1.00 56.12 98 GLU A N 1
ATOM 774 C CA . GLU A 1 98 ? 2.858 -14.843 3.820 1.00 56.12 98 GLU A CA 1
ATOM 775 C C . GLU A 1 98 ? 4.149 -15.595 4.174 1.00 56.12 98 GLU A C 1
ATOM 777 O O . GLU A 1 98 ? 5.043 -15.720 3.338 1.00 56.12 98 GLU A O 1
ATOM 782 N N . GLU A 1 99 ? 4.255 -16.156 5.382 1.00 57.34 99 GLU A N 1
ATOM 783 C CA . GLU A 1 99 ? 5.406 -16.971 5.779 1.00 57.34 99 GLU A CA 1
ATOM 784 C C . GLU A 1 99 ? 5.424 -18.319 5.046 1.00 57.34 99 GLU A C 1
ATOM 786 O O . GLU A 1 99 ? 6.487 -18.766 4.606 1.00 57.34 99 GLU A O 1
ATOM 791 N N . LYS A 1 100 ? 4.253 -18.935 4.829 1.00 61.12 100 LYS A N 1
ATOM 792 C CA . LYS A 1 100 ? 4.117 -20.156 4.024 1.00 61.12 100 LYS A CA 1
ATOM 793 C C . LYS A 1 100 ? 4.440 -19.897 2.554 1.00 61.12 100 LYS A C 1
ATOM 795 O O . LYS A 1 100 ? 5.178 -20.681 1.957 1.00 61.12 100 LYS A O 1
ATOM 800 N N . ASP A 1 101 ? 3.962 -18.791 1.999 1.00 64.94 101 ASP A N 1
ATOM 801 C CA . ASP A 1 101 ? 4.236 -18.398 0.620 1.00 64.94 101 ASP A CA 1
ATOM 802 C C . ASP A 1 101 ? 5.719 -18.053 0.452 1.00 64.94 101 ASP A C 1
ATOM 804 O O . ASP A 1 101 ? 6.365 -18.533 -0.476 1.00 64.94 101 ASP A O 1
ATOM 808 N N . CYS A 1 102 ? 6.323 -17.320 1.393 1.00 72.12 102 CYS A N 1
ATOM 809 C CA . CYS A 1 102 ? 7.759 -17.039 1.389 1.00 72.12 102 CYS A CA 1
ATOM 810 C C . CYS A 1 102 ? 8.593 -18.325 1.516 1.00 72.12 102 CYS A C 1
ATOM 812 O O . CYS A 1 102 ? 9.591 -18.488 0.808 1.00 72.12 102 CYS A O 1
ATOM 814 N N . ALA A 1 103 ? 8.189 -19.266 2.374 1.00 70.00 103 ALA A N 1
ATOM 815 C CA . ALA A 1 103 ? 8.833 -20.572 2.492 1.00 70.00 103 ALA A CA 1
ATOM 816 C C . ALA A 1 103 ? 8.718 -21.381 1.190 1.00 70.00 103 ALA A C 1
ATOM 818 O O . ALA A 1 103 ? 9.702 -21.979 0.747 1.00 70.00 103 ALA A O 1
ATOM 819 N N . GLN A 1 104 ? 7.555 -21.345 0.537 1.00 76.06 104 GLN A N 1
ATOM 820 C CA . GLN A 1 104 ? 7.322 -21.993 -0.749 1.00 76.06 104 GLN A CA 1
ATOM 821 C C . GLN A 1 104 ? 8.172 -21.363 -1.861 1.00 76.06 104 GLN A C 1
ATOM 823 O O . GLN A 1 104 ? 8.855 -22.084 -2.585 1.00 76.06 104 GLN A O 1
ATOM 828 N N . TRP A 1 105 ? 8.231 -20.033 -1.954 1.00 73.62 105 TRP A N 1
ATOM 829 C CA . TRP A 1 105 ? 9.079 -19.325 -2.918 1.00 73.62 105 TRP A CA 1
ATOM 830 C C . TRP A 1 105 ? 10.570 -19.613 -2.710 1.00 73.62 105 TRP A C 1
ATOM 832 O O . TRP A 1 105 ? 11.296 -19.837 -3.682 1.00 73.62 105 TRP A O 1
ATOM 842 N N . ARG A 1 106 ? 11.038 -19.691 -1.455 1.00 82.00 106 ARG A N 1
ATOM 843 C CA . ARG A 1 106 ? 12.419 -20.103 -1.144 1.00 82.00 106 ARG A CA 1
ATOM 844 C C . ARG A 1 106 ? 12.695 -21.542 -1.574 1.00 82.00 106 ARG A C 1
ATOM 846 O O . ARG A 1 106 ? 13.754 -21.802 -2.143 1.00 82.00 106 ARG A O 1
ATOM 853 N N . ALA A 1 107 ? 11.763 -22.464 -1.338 1.00 83.56 107 ALA A N 1
ATOM 854 C CA . ALA A 1 107 ? 11.907 -23.855 -1.763 1.00 83.56 107 ALA A CA 1
ATOM 855 C C . ALA A 1 107 ? 12.005 -23.971 -3.295 1.00 83.56 107 ALA A C 1
ATOM 857 O O . ALA A 1 107 ? 12.907 -24.640 -3.805 1.00 83.56 107 ALA A O 1
ATOM 858 N N . THR A 1 108 ? 11.154 -23.247 -4.028 1.00 83.69 108 THR A N 1
ATOM 859 C CA . THR A 1 108 ? 11.183 -23.200 -5.497 1.00 83.69 108 THR A CA 1
ATOM 860 C C . THR A 1 108 ? 12.495 -22.613 -6.026 1.00 83.69 108 THR A C 1
ATOM 862 O O . THR A 1 108 ? 13.091 -23.162 -6.951 1.00 83.69 108 THR A O 1
ATOM 865 N N . LEU A 1 109 ? 13.015 -21.543 -5.412 1.00 84.19 109 LEU A N 1
ATOM 866 C CA . LEU A 1 109 ? 14.310 -20.956 -5.786 1.00 84.19 109 LEU A CA 1
ATOM 867 C C . LEU A 1 109 ? 15.479 -21.932 -5.599 1.00 84.19 109 LEU A C 1
ATOM 869 O O . LEU A 1 109 ? 16.388 -21.979 -6.432 1.00 84.19 109 LEU A O 1
ATOM 873 N N . VAL A 1 110 ? 15.461 -22.733 -4.530 1.00 89.12 110 VAL A N 1
ATOM 874 C CA . VAL A 1 110 ? 16.476 -23.772 -4.303 1.00 89.12 110 VAL A CA 1
ATOM 875 C C . VAL A 1 110 ? 16.410 -24.843 -5.393 1.00 89.12 110 VAL A C 1
ATOM 877 O O . VAL A 1 110 ? 17.454 -25.227 -5.923 1.00 89.12 110 VAL A O 1
ATOM 880 N N . GLN A 1 111 ? 15.209 -25.288 -5.769 1.00 87.12 111 GLN A N 1
ATOM 881 C CA . GLN A 1 111 ? 15.023 -26.272 -6.840 1.00 87.12 111 GLN A CA 1
ATOM 882 C C . GLN A 1 111 ? 15.503 -25.741 -8.194 1.00 87.12 111 GLN A C 1
ATOM 884 O O . GLN A 1 111 ? 16.311 -26.397 -8.852 1.00 87.12 111 GLN A O 1
ATOM 889 N N . LEU A 1 112 ? 15.116 -24.517 -8.562 1.00 82.00 112 LEU A N 1
ATOM 890 C CA . LEU A 1 112 ? 15.566 -23.871 -9.799 1.00 82.00 112 LEU A CA 1
ATOM 891 C C . LEU A 1 112 ? 17.091 -23.747 -9.858 1.00 82.00 112 LEU A C 1
ATOM 893 O O . LEU A 1 112 ? 17.710 -24.036 -10.881 1.00 82.00 112 LEU A O 1
ATOM 897 N N . ARG A 1 113 ? 17.736 -23.385 -8.743 1.00 88.50 113 ARG A N 1
ATOM 898 C CA . ARG A 1 113 ? 19.201 -23.292 -8.678 1.00 88.50 113 ARG A CA 1
ATOM 899 C C . ARG A 1 113 ? 19.877 -24.650 -8.884 1.00 88.50 113 ARG A C 1
ATOM 901 O O . ARG A 1 113 ? 20.929 -24.716 -9.522 1.00 88.50 113 ARG A O 1
ATOM 908 N N . GLN A 1 114 ? 19.285 -25.727 -8.371 1.00 86.62 114 GLN A N 1
ATOM 909 C CA . GLN A 1 114 ? 19.782 -27.087 -8.594 1.00 86.62 114 GLN A CA 1
ATOM 910 C C . GLN A 1 114 ? 19.601 -27.534 -10.047 1.00 86.62 114 GLN A C 1
ATOM 912 O O . GLN A 1 114 ? 20.493 -28.182 -10.593 1.00 86.62 114 GLN A O 1
ATOM 917 N N . GLU A 1 115 ? 18.483 -27.190 -10.683 1.00 88.94 115 GLU A N 1
ATOM 918 C CA . GLU A 1 115 ? 18.234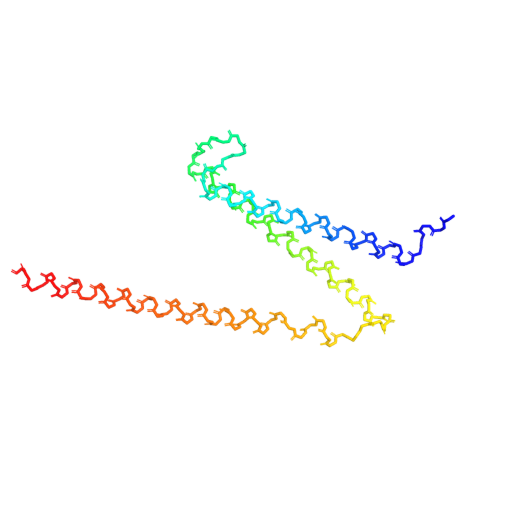 -27.512 -12.091 1.00 88.94 115 GLU A CA 1
ATOM 919 C C . GLU A 1 115 ? 19.162 -26.748 -13.030 1.00 88.94 115 GLU A C 1
ATOM 921 O O . GLU A 1 115 ? 19.765 -27.359 -13.911 1.00 88.94 115 GLU A O 1
ATOM 926 N N . ILE A 1 116 ? 19.382 -25.453 -12.784 1.00 88.00 116 ILE A N 1
ATOM 927 C CA . ILE A 1 116 ? 20.379 -24.657 -13.510 1.00 88.00 116 ILE A CA 1
ATOM 928 C C . ILE A 1 116 ? 21.772 -25.270 -13.336 1.00 88.00 116 ILE A C 1
ATOM 930 O O . ILE A 1 116 ? 22.509 -25.413 -14.309 1.00 88.00 116 ILE A O 1
ATOM 934 N N . GLY A 1 117 ? 22.133 -25.685 -12.116 1.00 87.56 117 GLY A N 1
ATOM 935 C CA . GLY A 1 117 ? 23.398 -26.374 -11.853 1.00 87.56 117 GLY A CA 1
ATOM 936 C C . GLY A 1 117 ? 23.540 -27.682 -12.640 1.00 87.56 117 GLY A C 1
ATOM 937 O O . GLY A 1 117 ? 24.585 -27.922 -13.244 1.00 87.56 117 GLY A O 1
ATOM 938 N N . ARG A 1 118 ? 22.478 -28.497 -12.691 1.00 85.88 118 ARG A N 1
ATOM 939 C CA . ARG A 1 118 ? 22.436 -29.747 -13.468 1.00 85.88 118 ARG A CA 1
ATOM 940 C C . ARG A 1 118 ? 22.541 -29.495 -14.970 1.00 85.88 118 ARG A C 1
ATOM 942 O O . ARG A 1 118 ? 23.349 -30.146 -15.626 1.00 85.88 118 ARG A O 1
ATOM 949 N N . ALA A 1 119 ? 21.787 -28.535 -15.500 1.00 85.25 119 ALA A N 1
ATOM 950 C CA . ALA A 1 119 ? 21.842 -28.157 -16.909 1.00 85.25 119 ALA A CA 1
ATOM 951 C C . ALA A 1 119 ? 23.240 -27.658 -17.292 1.00 85.25 119 ALA A C 1
ATOM 953 O O . ALA A 1 119 ? 23.792 -28.089 -18.300 1.00 85.25 119 ALA A O 1
ATOM 954 N N . ARG A 1 120 ? 23.858 -26.825 -16.444 1.00 85.75 120 ARG A N 1
ATOM 955 C CA . ARG A 1 120 ? 25.217 -26.317 -16.663 1.00 85.75 120 ARG A CA 1
ATOM 956 C C . ARG A 1 120 ? 26.260 -27.436 -16.627 1.00 85.75 120 ARG A C 1
ATOM 958 O O . ARG A 1 120 ? 27.135 -27.472 -17.482 1.00 85.75 120 ARG A O 1
ATOM 965 N N . GLY A 1 121 ? 26.145 -28.370 -15.681 1.00 81.69 121 GLY A N 1
ATOM 966 C CA . GLY A 1 121 ? 27.014 -29.548 -15.598 1.00 81.69 121 GLY A CA 1
ATOM 967 C C . GLY A 1 121 ? 26.880 -30.480 -16.806 1.00 81.69 121 GLY A C 1
ATOM 968 O O . GLY A 1 121 ? 27.887 -30.939 -17.333 1.00 81.69 121 GLY A O 1
ATOM 969 N N . ALA A 1 122 ? 25.656 -30.704 -17.292 1.00 80.12 122 ALA A N 1
ATOM 970 C CA . ALA A 1 122 ? 25.411 -31.476 -18.510 1.00 80.12 122 ALA A CA 1
ATOM 971 C C . ALA A 1 122 ? 26.007 -30.798 -19.755 1.00 80.12 122 ALA A C 1
ATOM 973 O O . ALA A 1 122 ? 26.548 -31.478 -20.621 1.00 80.12 122 ALA A O 1
ATOM 974 N N . LEU A 1 123 ? 25.960 -29.464 -19.816 1.00 76.81 123 LEU A N 1
ATOM 975 C CA . LEU A 1 123 ? 26.545 -28.672 -20.900 1.00 76.81 123 LEU A CA 1
ATOM 976 C C . LEU A 1 123 ? 28.079 -28.758 -20.909 1.00 76.81 123 LEU A C 1
ATOM 978 O O . LEU A 1 123 ? 28.666 -28.974 -21.965 1.00 76.81 123 LEU A O 1
ATOM 982 N N . TYR A 1 124 ? 28.725 -28.675 -19.741 1.00 74.62 124 TYR A N 1
ATOM 983 C CA . TYR A 1 124 ? 30.174 -28.885 -19.627 1.00 74.62 124 TYR A CA 1
ATOM 984 C C . TYR A 1 124 ? 30.580 -30.325 -19.968 1.00 74.62 124 TYR A C 1
ATOM 986 O O . TYR A 1 124 ? 31.510 -30.531 -20.740 1.00 74.62 124 TYR A O 1
ATOM 994 N N . ALA A 1 125 ? 29.831 -31.325 -19.495 1.00 72.62 125 ALA A N 1
ATOM 995 C CA . ALA A 1 125 ? 30.103 -32.730 -19.806 1.00 72.62 125 ALA A CA 1
ATOM 996 C C . ALA A 1 125 ? 29.872 -33.089 -21.288 1.00 72.62 125 ALA A C 1
ATOM 998 O O . ALA A 1 125 ? 30.459 -34.046 -21.791 1.00 72.62 125 ALA A O 1
ATOM 999 N N . ALA A 1 126 ? 29.002 -32.354 -21.988 1.00 69.12 126 ALA A N 1
ATOM 1000 C CA . ALA A 1 126 ? 28.805 -32.484 -23.431 1.00 69.12 126 ALA A CA 1
ATOM 1001 C C . ALA A 1 126 ? 29.921 -31.794 -24.232 1.00 69.12 126 ALA A C 1
ATOM 1003 O O . ALA A 1 126 ? 30.278 -32.273 -25.306 1.00 69.12 126 ALA A O 1
ATOM 1004 N N . HIS A 1 127 ? 30.491 -30.707 -23.706 1.00 60.53 127 HIS A N 1
ATOM 1005 C CA . HIS A 1 127 ? 31.621 -30.013 -24.323 1.00 60.53 127 HIS A CA 1
ATOM 1006 C C . HIS A 1 127 ? 32.915 -30.840 -24.237 1.00 60.53 127 HIS A C 1
ATOM 1008 O O . HIS A 1 127 ? 33.595 -30.997 -25.246 1.00 60.53 127 HIS A O 1
ATOM 1014 N N . ASP A 1 128 ? 33.178 -31.484 -23.095 1.00 59.16 128 ASP A N 1
ATOM 1015 C CA . ASP A 1 128 ? 34.360 -32.342 -22.889 1.00 59.16 128 ASP A CA 1
ATOM 1016 C C . ASP A 1 128 ? 34.323 -33.669 -23.676 1.00 59.16 128 ASP A C 1
ATOM 1018 O O . ASP A 1 128 ? 35.337 -34.348 -23.794 1.00 59.16 128 ASP A O 1
ATOM 1022 N N . LYS A 1 129 ? 33.164 -34.075 -24.216 1.00 58.50 129 LYS A N 1
ATOM 1023 C CA . LYS A 1 129 ? 33.029 -35.284 -25.057 1.00 58.50 129 LYS A CA 1
ATOM 1024 C C . LYS A 1 129 ? 33.222 -35.027 -26.556 1.00 58.50 129 LYS A C 1
ATOM 1026 O O . LYS A 1 129 ? 33.229 -35.985 -27.328 1.00 58.50 129 LYS A O 1
ATOM 1031 N N . HIS A 1 130 ? 33.336 -33.764 -26.967 1.00 53.50 130 HIS A N 1
ATOM 1032 C CA . HIS A 1 130 ? 33.479 -33.353 -28.368 1.00 53.50 130 HIS A CA 1
ATOM 1033 C C . HIS A 1 130 ? 34.757 -32.538 -28.653 1.00 53.50 130 HIS A C 1
ATOM 1035 O O . HIS A 1 130 ? 34.908 -32.048 -29.773 1.00 53.50 130 HIS A O 1
ATOM 1041 N N . GLY A 1 131 ? 35.663 -32.413 -27.677 1.00 46.69 131 GLY A N 1
ATOM 1042 C CA . GLY A 1 131 ? 37.059 -31.992 -27.865 1.00 46.69 131 GLY A CA 1
ATOM 1043 C C . GLY A 1 131 ? 38.000 -33.183 -27.753 1.00 46.69 131 GLY A C 1
ATOM 1044 O O . GLY A 1 131 ? 39.023 -33.176 -28.470 1.00 46.69 131 GLY A O 1
#

Sequence (131 aa):
MDTDSPTAKRLAALETIEQRIVELLRVAVEAVDALNGRSEDGRVDDPAALRETFEECSNRYYKLLENIQVMLRQQFRYLTEIGITDADVIFRSQVAGEEKDCAQWRATLVQLRQEIGRARGALYAAHDKHG

Mean predicted aligned error: 15.5 Å

Nearest PDB structures (foldseek):
  4wpe-assembly1_A-2  TM=6.031E-01  e=7.147E+00  Saccharomyces cerevisiae S288C
  3na7-assembly1_A  TM=5.926E-01  e=9.668E+00  Helicobacter pylori NCTC 11638

Secondary structure (DSSP, 8-state):
--TT-HHHHHHHHHHHHHHHHHHHHHHHHHHHHHHTT--TTS----HHHHHHHHHHHHHHHHHHHHHHHHHHHHHHHHHHHTTSS-HHHHSSSSHHHHHHHHHHHHHHHHHHHHHHHHHHHHHHHHHTT--

InterP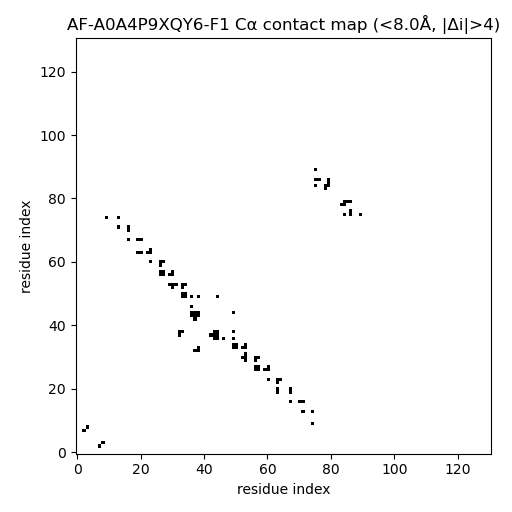ro domains:
  IPR019404 Mediator complex, subunit Med11 [PF10280] (9-92)

Solvent-accessible surface area (backbone atoms only — not comparable to full-atom values): 7306 Å² total; per-residue (Å²): 131,81,80,77,42,72,64,55,57,48,51,54,52,50,52,53,44,53,55,48,51,55,48,39,52,50,34,49,49,54,27,51,32,26,73,69,48,38,42,100,84,70,44,76,62,57,73,68,56,32,50,51,51,28,51,52,28,48,55,52,34,53,54,46,50,52,51,46,52,54,56,49,52,52,54,52,50,50,36,32,75,73,67,79,40,67,70,72,71,78,77,68,64,64,65,67,52,53,51,49,50,50,50,49,53,51,52,52,51,54,51,52,54,51,49,52,50,50,53,52,51,53,53,52,59,54,51,70,74,76,112

Organism: NCBI:txid78915